Protein AF-A0A9D1XW45-F1 (afdb_monomer_lite)

Sequence (153 aa):
MAIIQYAAQPCGIIQLGERGELVYLVASSLHSLGLLRQIEDIYTPAVNDALNSFRLANKLPTADYCDPVTLRLLCGVDVGGDELMLLARACEVLLPDANELERFDFCREIVESGEDIGDRIRQLTDIGRLLDAPMPSAETVKSALLAYMLRSE

Structure (mmCIF, N/CA/C/O backbone):
data_AF-A0A9D1XW45-F1
#
_entry.id   AF-A0A9D1XW45-F1
#
loop_
_atom_site.group_PDB
_atom_site.id
_atom_site.type_symbol
_atom_site.label_atom_id
_atom_site.label_alt_id
_atom_site.label_comp_id
_atom_site.label_asym_id
_atom_site.label_entity_id
_atom_site.label_seq_id
_atom_site.pdbx_PDB_ins_code
_atom_site.Cartn_x
_atom_site.Cartn_y
_atom_site.Cartn_z
_atom_site.occupancy
_atom_site.B_iso_or_equiv
_atom_site.auth_seq_id
_atom_site.auth_comp_id
_atom_site.auth_asym_id
_atom_site.auth_atom_id
_atom_site.pdbx_PDB_model_num
ATOM 1 N N . MET A 1 1 ? -24.478 -14.876 0.725 1.00 33.53 1 MET A N 1
ATOM 2 C CA . MET A 1 1 ? -23.271 -14.102 0.372 1.00 33.53 1 MET A CA 1
ATOM 3 C C . MET A 1 1 ? -23.735 -12.713 -0.013 1.00 33.53 1 MET A C 1
ATOM 5 O O . MET A 1 1 ? -24.353 -12.575 -1.058 1.00 33.53 1 MET A O 1
ATOM 9 N N . ALA A 1 2 ? -23.576 -11.733 0.876 1.00 30.75 2 ALA A N 1
ATOM 10 C CA . ALA A 1 2 ? -23.930 -10.353 0.569 1.00 30.75 2 ALA A CA 1
ATOM 11 C C . ALA A 1 2 ? -22.788 -9.749 -0.254 1.00 30.75 2 ALA A C 1
ATOM 13 O O . ALA A 1 2 ? -21.670 -9.636 0.239 1.00 30.75 2 ALA A O 1
ATOM 14 N N . ILE A 1 3 ? -23.064 -9.433 -1.516 1.00 34.31 3 ILE A N 1
ATOM 15 C CA . ILE A 1 3 ? -22.182 -8.610 -2.340 1.00 34.31 3 ILE A CA 1
ATOM 16 C C . ILE A 1 3 ? -22.466 -7.178 -1.896 1.00 34.31 3 ILE A C 1
ATOM 18 O O . ILE A 1 3 ? -23.493 -6.609 -2.263 1.00 34.31 3 ILE A O 1
ATOM 22 N N . ILE A 1 4 ? -21.622 -6.643 -1.015 1.00 40.28 4 ILE A N 1
ATOM 23 C CA . ILE A 1 4 ? -21.678 -5.231 -0.640 1.00 40.28 4 ILE A CA 1
ATOM 24 C C . ILE A 1 4 ? -21.119 -4.461 -1.832 1.00 40.28 4 ILE A C 1
ATOM 26 O O . ILE A 1 4 ? -19.960 -4.611 -2.213 1.00 40.28 4 ILE A O 1
ATOM 30 N N . GLN A 1 5 ? -22.000 -3.715 -2.485 1.00 34.12 5 GLN A N 1
ATOM 31 C CA . GLN A 1 5 ? -21.689 -2.908 -3.650 1.00 34.12 5 GLN A CA 1
ATOM 32 C C . GLN A 1 5 ? -20.992 -1.637 -3.146 1.00 34.12 5 GLN A C 1
ATOM 34 O O . GLN A 1 5 ? -21.653 -0.690 -2.728 1.00 34.12 5 GLN A O 1
ATOM 39 N N . TYR A 1 6 ? -19.656 -1.663 -3.111 1.00 44.31 6 TYR A N 1
ATOM 40 C CA . TYR A 1 6 ? -18.817 -0.545 -2.677 1.00 44.31 6 TYR A CA 1
ATOM 41 C C . TYR A 1 6 ? -18.988 0.640 -3.634 1.00 44.31 6 TYR A C 1
ATOM 43 O O . TYR A 1 6 ? -18.376 0.708 -4.699 1.00 44.31 6 TYR A O 1
ATOM 51 N N . ALA A 1 7 ? -19.855 1.577 -3.263 1.00 31.80 7 ALA A N 1
ATOM 52 C CA . ALA A 1 7 ? -19.947 2.867 -3.919 1.00 31.80 7 ALA A CA 1
ATOM 53 C C . ALA A 1 7 ? -18.712 3.706 -3.542 1.00 31.80 7 ALA A C 1
ATOM 55 O O . ALA A 1 7 ? -18.617 4.221 -2.434 1.00 31.80 7 ALA A O 1
ATOM 56 N N . ALA A 1 8 ? -17.778 3.820 -4.488 1.00 35.62 8 ALA A N 1
ATOM 57 C CA . ALA A 1 8 ? -16.825 4.922 -4.633 1.00 35.62 8 ALA A CA 1
ATOM 58 C C . ALA A 1 8 ? -15.977 5.316 -3.399 1.00 35.62 8 ALA A C 1
ATOM 60 O O . ALA A 1 8 ? -15.910 6.495 -3.051 1.00 35.62 8 ALA A O 1
ATOM 61 N N . GLN A 1 9 ? -15.244 4.368 -2.796 1.00 40.53 9 GLN A N 1
ATOM 62 C CA . GLN A 1 9 ? -13.970 4.703 -2.140 1.00 40.53 9 GLN A CA 1
ATOM 63 C C . GLN A 1 9 ? -12.793 3.896 -2.726 1.00 40.53 9 GLN A C 1
ATOM 65 O O . GLN A 1 9 ? -12.971 2.727 -3.067 1.00 40.53 9 GLN A O 1
ATOM 70 N N . PRO A 1 10 ? -11.620 4.538 -2.903 1.00 47.84 10 PRO A N 1
ATOM 71 C CA . PRO A 1 10 ? -10.621 4.236 -3.929 1.00 47.84 10 PRO A CA 1
ATOM 72 C C . PRO A 1 10 ? -9.437 3.431 -3.356 1.00 47.84 10 PRO A C 1
ATOM 74 O O . PRO A 1 10 ? -9.074 3.621 -2.204 1.00 47.84 10 PRO A O 1
ATOM 77 N N . CYS A 1 11 ? -8.859 2.511 -4.136 1.00 50.72 11 CYS A N 1
ATOM 78 C CA . CYS A 1 11 ? -7.646 1.701 -3.870 1.00 50.72 11 CYS A CA 1
ATOM 79 C C . CYS A 1 11 ? -7.488 0.943 -2.527 1.00 50.72 11 CYS A C 1
ATOM 81 O O . CYS A 1 11 ? -6.542 0.166 -2.407 1.00 50.72 11 CYS A O 1
ATOM 83 N N . GLY A 1 12 ? -8.391 1.080 -1.549 1.00 60.66 12 GLY A N 1
ATOM 84 C CA . GLY A 1 12 ? -8.352 0.319 -0.298 1.00 60.66 12 GLY A CA 1
ATOM 85 C C . GLY A 1 12 ? -7.373 0.844 0.750 1.00 60.66 12 GLY A C 1
ATOM 86 O O . GLY A 1 12 ? -6.808 0.053 1.501 1.00 60.66 12 GLY A O 1
ATOM 87 N N . ILE A 1 13 ? -7.123 2.151 0.787 1.00 72.44 13 ILE A N 1
ATOM 88 C CA . ILE A 1 13 ? -6.191 2.750 1.750 1.00 72.44 13 ILE A CA 1
ATOM 89 C C . ILE A 1 13 ? -6.953 3.588 2.752 1.00 72.44 13 ILE A C 1
ATOM 91 O O . ILE A 1 13 ? -7.844 4.337 2.369 1.00 72.44 13 ILE A O 1
ATOM 95 N N . ILE A 1 14 ? -6.593 3.436 4.026 1.00 79.31 14 ILE A N 1
ATOM 96 C CA . ILE A 1 14 ? -7.228 4.141 5.138 1.00 79.31 14 ILE A CA 1
ATOM 97 C C . ILE A 1 14 ? -6.180 4.958 5.889 1.00 79.31 14 ILE A C 1
ATOM 99 O O . ILE A 1 14 ? -5.193 4.402 6.372 1.00 79.31 14 ILE A O 1
ATOM 103 N N . GLN A 1 15 ? -6.398 6.258 6.032 1.00 81.12 15 GLN A N 1
ATOM 104 C CA . GLN A 1 15 ? -5.505 7.178 6.739 1.00 81.12 15 GLN A CA 1
ATOM 105 C C . GLN A 1 15 ? -6.053 7.603 8.107 1.00 81.12 15 GLN A C 1
ATOM 107 O O . GLN A 1 15 ? -7.236 7.454 8.414 1.00 81.12 15 GLN A O 1
ATOM 112 N N . LEU A 1 16 ? -5.178 8.156 8.954 1.00 82.25 16 LEU A N 1
ATOM 113 C CA . LEU A 1 16 ? -5.561 8.692 10.264 1.00 82.25 16 LEU A CA 1
ATOM 114 C C . LEU A 1 16 ? -6.660 9.753 10.147 1.00 82.25 16 LEU A C 1
ATOM 116 O O . LEU A 1 16 ? -6.535 10.727 9.411 1.00 82.25 16 LEU A O 1
ATOM 120 N N . GLY A 1 17 ? -7.722 9.572 10.932 1.00 81.44 17 GLY A N 1
ATOM 121 C CA . GLY A 1 17 ? -8.887 10.456 10.956 1.00 81.44 17 GLY A CA 1
ATOM 122 C C . GLY A 1 17 ? -9.973 10.116 9.934 1.00 81.44 17 GLY A C 1
ATOM 123 O O . GLY A 1 17 ? -11.065 10.684 10.024 1.00 81.44 17 GLY A O 1
ATOM 124 N N . GLU A 1 18 ? -9.729 9.182 9.010 1.00 77.12 18 GLU A N 1
ATOM 125 C CA . GLU A 1 18 ? -10.759 8.729 8.077 1.00 77.12 18 GLU A CA 1
ATOM 126 C C . GLU A 1 18 ? -11.847 7.915 8.778 1.00 77.12 18 GLU A C 1
ATOM 128 O O . GLU A 1 18 ? -11.631 7.280 9.815 1.00 77.12 18 GLU A O 1
ATOM 133 N N . ARG A 1 19 ? -13.046 7.954 8.194 1.00 85.44 19 ARG A N 1
ATOM 134 C CA . ARG A 1 19 ? -14.233 7.231 8.651 1.00 85.44 19 ARG A CA 1
ATOM 135 C C . ARG A 1 19 ? -14.843 6.476 7.488 1.00 85.44 19 ARG A C 1
ATOM 137 O O . ARG A 1 19 ? -14.791 6.949 6.356 1.00 85.44 19 ARG A O 1
ATOM 144 N N . GLY A 1 20 ? -15.488 5.354 7.776 1.00 81.44 20 GLY A N 1
ATOM 145 C CA . GLY A 1 20 ? -16.223 4.603 6.766 1.00 81.44 20 GLY A CA 1
ATOM 146 C C . GLY A 1 20 ? -16.414 3.141 7.131 1.00 81.44 20 GLY A C 1
ATOM 147 O O . GLY A 1 20 ? -15.965 2.670 8.177 1.00 81.44 20 GLY A O 1
ATOM 148 N N . GLU A 1 21 ? -17.068 2.406 6.236 1.00 80.75 21 GLU A N 1
ATOM 149 C CA . GLU A 1 21 ? -17.339 0.980 6.434 1.00 80.75 21 GLU A CA 1
ATOM 150 C C . GLU A 1 21 ? -16.047 0.159 6.533 1.00 80.75 21 GLU A C 1
ATOM 152 O O . GLU A 1 21 ? -15.961 -0.740 7.365 1.00 80.75 21 GLU A O 1
ATOM 157 N N . LEU A 1 22 ? -15.014 0.505 5.755 1.00 78.75 22 LEU A N 1
ATOM 158 C CA . LEU A 1 22 ? -13.711 -0.164 5.825 1.00 78.75 22 LEU A CA 1
ATOM 159 C C . LEU A 1 22 ? -13.020 0.058 7.178 1.00 78.75 22 LEU A C 1
ATOM 161 O O . LEU A 1 22 ? -12.468 -0.884 7.741 1.00 78.75 22 LEU A O 1
ATOM 165 N N . VAL A 1 23 ? -13.106 1.270 7.736 1.00 87.88 23 VAL A N 1
ATOM 166 C CA . VAL A 1 23 ? -12.568 1.594 9.070 1.00 87.88 23 VAL A CA 1
ATOM 167 C C . VAL A 1 23 ? -13.257 0.753 10.136 1.00 87.88 23 VAL A C 1
ATOM 169 O O . VAL A 1 23 ? -12.590 0.115 10.950 1.00 87.88 23 VAL A O 1
ATOM 172 N N . TYR A 1 24 ? -14.591 0.708 10.095 1.00 88.19 24 TYR A N 1
ATOM 17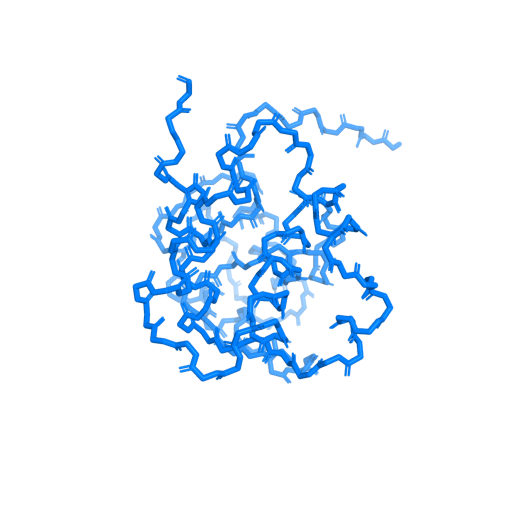3 C CA . TYR A 1 24 ? -15.382 -0.107 11.012 1.00 88.19 24 TYR A CA 1
ATOM 174 C C . TYR A 1 24 ? -15.002 -1.586 10.913 1.00 88.19 24 TYR A C 1
ATOM 176 O O . TYR A 1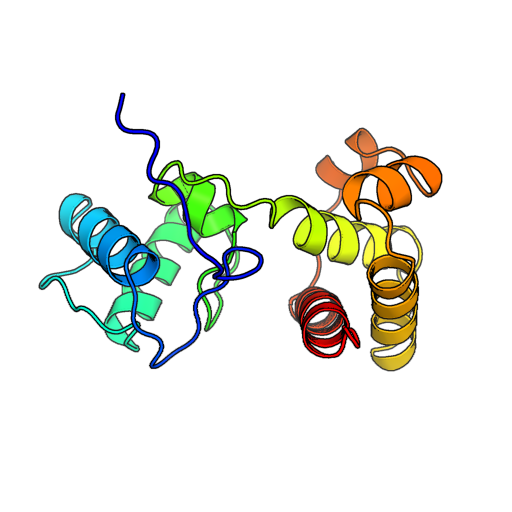 24 ? -14.854 -2.270 11.925 1.00 88.19 24 TYR A O 1
ATOM 184 N N . LEU A 1 25 ? -14.801 -2.080 9.694 1.00 88.12 25 LEU A N 1
ATOM 185 C CA . LEU A 1 25 ? -14.477 -3.474 9.440 1.00 88.12 25 LEU A CA 1
ATOM 186 C C . LEU A 1 25 ? -13.062 -3.835 9.928 1.00 88.12 25 LEU A C 1
ATOM 188 O O . LEU A 1 25 ? -12.885 -4.888 10.548 1.00 88.12 25 LEU A O 1
ATOM 192 N N . VAL A 1 26 ? -12.086 -2.933 9.769 1.00 89.88 26 VAL A N 1
ATOM 193 C CA . VAL A 1 26 ? -10.748 -3.050 10.378 1.00 89.88 26 VAL A CA 1
ATOM 194 C C . VAL A 1 26 ? -10.838 -3.050 11.899 1.00 89.88 26 VAL A C 1
ATOM 196 O O . VAL A 1 26 ? -10.337 -3.976 12.539 1.00 89.88 26 VAL A O 1
ATOM 199 N N . ALA A 1 27 ? -11.502 -2.056 12.492 1.00 92.19 27 ALA A N 1
ATOM 200 C CA . ALA A 1 27 ? -11.636 -1.937 13.942 1.00 92.19 27 ALA A CA 1
ATOM 201 C C . ALA A 1 27 ? -12.351 -3.158 14.547 1.00 92.19 27 ALA A C 1
ATOM 203 O O . ALA A 1 27 ? -11.905 -3.704 15.556 1.00 92.19 27 ALA A O 1
ATOM 204 N N . SER A 1 28 ? -13.410 -3.643 13.894 1.00 91.44 28 SER A N 1
ATOM 205 C CA . SER A 1 28 ? -14.130 -4.857 14.285 1.00 91.44 28 SER A CA 1
ATOM 206 C C . SER A 1 28 ? -13.250 -6.106 14.182 1.00 91.44 28 SER A C 1
ATOM 208 O O . SER A 1 28 ? -13.251 -6.935 15.094 1.00 91.44 28 SER A O 1
ATOM 210 N N . SER A 1 29 ? -12.464 -6.243 13.111 1.00 92.50 29 SER A N 1
ATOM 211 C CA . SER A 1 29 ? -11.554 -7.382 12.936 1.00 92.50 29 SER A CA 1
ATOM 212 C C . SER A 1 29 ? -10.451 -7.373 13.998 1.00 92.50 29 SER A C 1
ATOM 214 O O . SER A 1 29 ? -10.241 -8.379 14.675 1.00 92.50 29 SER A O 1
ATOM 216 N N . LEU A 1 30 ? -9.824 -6.221 14.254 1.00 92.88 30 LEU A N 1
ATOM 217 C CA . LEU A 1 30 ? -8.831 -6.062 15.324 1.00 92.88 30 LEU A CA 1
ATOM 218 C C . LEU A 1 30 ? -9.423 -6.317 16.715 1.00 92.88 30 LEU A C 1
ATOM 220 O O . LEU A 1 30 ? -8.761 -6.913 17.567 1.00 92.88 30 LEU A O 1
ATOM 224 N N . HIS A 1 31 ? -10.671 -5.907 16.945 1.00 92.94 31 HIS A N 1
ATOM 225 C CA . HIS A 1 31 ? -11.380 -6.194 18.187 1.00 92.94 31 HIS A CA 1
ATOM 226 C C . HIS A 1 31 ? -11.622 -7.696 18.366 1.00 92.94 31 HIS A C 1
ATOM 228 O O . HIS A 1 31 ? -11.353 -8.237 19.437 1.00 92.94 31 HIS A O 1
ATOM 234 N N . SER A 1 32 ? -12.043 -8.391 17.304 1.00 91.12 32 SER A N 1
ATOM 235 C CA . SER A 1 32 ? -12.256 -9.844 17.329 1.00 91.12 32 SER A CA 1
ATOM 236 C C . SER A 1 32 ? -10.972 -10.636 17.609 1.00 91.12 32 SER A C 1
ATOM 238 O O . SER A 1 32 ? -11.017 -11.680 18.257 1.00 91.12 32 SER A O 1
ATOM 240 N N . LEU A 1 33 ? -9.819 -10.102 17.191 1.00 90.75 33 LEU A N 1
ATOM 241 C CA . LEU A 1 33 ? -8.493 -10.653 17.478 1.00 90.75 33 LEU A CA 1
ATOM 242 C C . LEU A 1 33 ? -7.970 -10.286 18.879 1.00 90.75 33 LEU A C 1
ATOM 244 O O . LEU A 1 33 ? -6.894 -10.735 19.268 1.00 90.75 33 LEU A O 1
ATOM 248 N N . GLY A 1 34 ? -8.696 -9.461 19.641 1.00 92.44 34 GLY A N 1
ATOM 249 C CA . GLY A 1 34 ? -8.284 -8.985 20.964 1.00 92.44 34 GLY A CA 1
ATOM 250 C C . GLY A 1 34 ? -7.188 -7.913 20.941 1.00 92.44 34 GLY A C 1
ATOM 251 O O . GLY A 1 34 ? -6.636 -7.588 21.992 1.00 92.44 34 GLY A O 1
ATOM 252 N N . LEU A 1 35 ? -6.873 -7.355 19.767 1.00 90.44 35 LEU A N 1
ATOM 253 C CA . LEU A 1 35 ? -5.859 -6.308 19.589 1.00 90.44 35 LEU A CA 1
ATOM 254 C C . LEU A 1 35 ? -6.415 -4.906 19.860 1.00 90.44 35 LEU A C 1
ATOM 256 O O . LEU A 1 35 ? -5.660 -4.001 20.204 1.00 90.44 35 LEU A O 1
ATOM 260 N N . LEU A 1 36 ? -7.734 -4.731 19.743 1.00 91.44 36 LEU A N 1
ATOM 261 C CA . LEU A 1 36 ? -8.424 -3.471 20.005 1.00 91.44 36 LEU A CA 1
ATOM 262 C C . LEU A 1 36 ? -9.489 -3.657 21.093 1.00 91.44 36 LEU A C 1
ATOM 264 O O . LEU A 1 36 ? -10.230 -4.637 21.081 1.00 91.44 36 LEU A O 1
ATOM 268 N N . ARG A 1 37 ? -9.595 -2.724 22.048 1.00 86.38 37 ARG A N 1
ATOM 269 C CA . ARG A 1 37 ? -10.551 -2.841 23.171 1.00 86.38 37 ARG A CA 1
ATOM 270 C C . ARG A 1 37 ? -11.962 -2.364 22.840 1.00 86.38 37 ARG A C 1
ATOM 272 O O . ARG A 1 37 ? -12.915 -2.914 23.381 1.00 86.38 37 ARG A O 1
ATOM 279 N N . GLN A 1 38 ? -12.090 -1.337 22.010 1.00 86.25 38 GLN A N 1
ATOM 280 C CA . GLN A 1 38 ? -13.367 -0.737 21.633 1.00 86.25 38 GLN A CA 1
ATOM 281 C C . GLN A 1 38 ? -13.385 -0.526 20.124 1.00 86.25 38 GLN A C 1
ATOM 283 O O . GLN A 1 38 ? -12.369 -0.154 19.546 1.00 86.25 38 GLN A O 1
ATOM 288 N N . ILE A 1 39 ? -14.528 -0.798 19.498 1.00 87.31 39 ILE A N 1
ATOM 289 C CA . ILE A 1 39 ? -14.719 -0.551 18.069 1.00 87.31 39 ILE A CA 1
ATOM 290 C C . ILE A 1 39 ? -15.027 0.935 17.895 1.00 87.31 39 ILE A C 1
ATOM 292 O O . ILE A 1 39 ? -15.959 1.450 18.512 1.00 87.31 39 ILE A O 1
ATOM 296 N N . GLU A 1 40 ? -14.248 1.599 17.050 1.00 81.38 40 GLU A N 1
ATOM 297 C CA . GLU A 1 40 ? -14.391 3.015 16.713 1.00 81.38 40 GLU A CA 1
ATOM 298 C C . GLU A 1 40 ? -14.765 3.151 15.227 1.00 81.38 40 GLU A C 1
ATOM 300 O O . GLU A 1 40 ? -14.375 2.319 14.406 1.00 81.38 40 GLU A O 1
ATOM 305 N N . ASP A 1 41 ? -15.532 4.187 14.868 1.00 82.50 41 ASP A N 1
ATOM 306 C CA . ASP A 1 41 ? -15.903 4.504 13.476 1.00 82.50 41 ASP A CA 1
ATOM 307 C C . ASP A 1 41 ? -14.853 5.375 12.760 1.00 82.50 41 ASP A C 1
ATOM 309 O O . ASP A 1 41 ? -15.047 5.769 11.608 1.00 82.50 41 ASP A O 1
ATOM 313 N N . ILE A 1 42 ? -13.747 5.681 13.446 1.00 88.62 42 ILE A N 1
ATOM 314 C CA . ILE A 1 42 ? -12.652 6.539 12.990 1.00 88.62 42 ILE A CA 1
ATOM 315 C C . ILE A 1 42 ? -11.344 5.754 13.051 1.00 88.62 42 ILE A C 1
ATOM 317 O O . ILE A 1 42 ? -11.084 5.045 14.023 1.00 88.62 42 ILE A O 1
ATOM 321 N N . TYR A 1 43 ? -10.489 5.916 12.044 1.00 87.06 43 TYR A N 1
ATOM 322 C CA . TYR A 1 43 ? -9.145 5.356 12.053 1.00 87.06 43 TYR A CA 1
ATOM 323 C C . TYR A 1 43 ? -8.247 6.203 12.965 1.00 87.06 43 TYR A C 1
ATOM 325 O O . TYR A 1 43 ? -7.623 7.181 12.547 1.00 87.06 43 TYR A O 1
ATOM 333 N N . THR A 1 44 ? -8.256 5.886 14.259 1.00 91.75 44 THR A N 1
ATOM 334 C CA . THR A 1 44 ? -7.491 6.599 15.291 1.00 91.75 44 THR A CA 1
ATOM 335 C C . THR A 1 44 ? -6.071 6.036 15.439 1.00 91.75 44 THR A C 1
ATOM 337 O O . THR A 1 44 ? -5.783 4.933 14.964 1.00 91.75 44 THR A O 1
ATOM 340 N N . PRO A 1 45 ? -5.165 6.736 16.151 1.00 91.88 45 PRO A N 1
ATOM 341 C CA . PRO A 1 45 ? -3.852 6.185 16.485 1.00 91.88 45 PRO A CA 1
ATOM 342 C C . PRO A 1 45 ? -3.930 4.834 17.208 1.00 91.88 45 PRO A C 1
ATOM 344 O O . PRO A 1 45 ? -3.114 3.960 16.946 1.00 91.88 45 PRO A O 1
ATOM 347 N N . ALA A 1 46 ? -4.953 4.617 18.044 1.00 92.25 46 ALA A N 1
ATOM 348 C CA . ALA A 1 46 ? -5.161 3.341 18.726 1.00 92.25 46 ALA A CA 1
ATOM 349 C C . ALA A 1 46 ? -5.491 2.201 17.746 1.00 92.25 46 ALA A C 1
ATOM 351 O O . ALA A 1 46 ? -4.976 1.090 17.893 1.00 92.25 46 ALA A O 1
ATOM 352 N N . VAL A 1 47 ? -6.309 2.478 16.722 1.00 91.44 47 VAL A N 1
ATOM 353 C CA . VAL A 1 47 ? -6.578 1.525 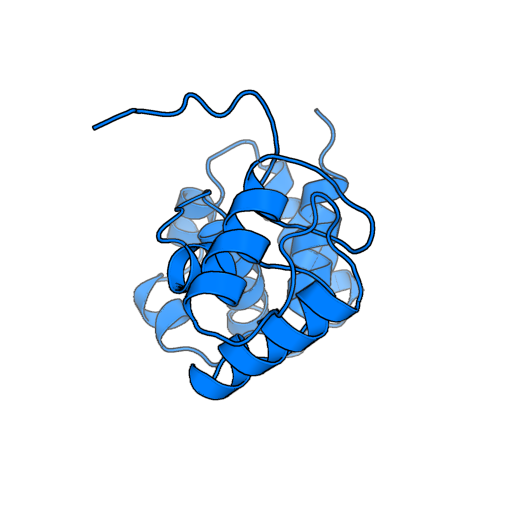15.634 1.00 91.44 47 VAL A CA 1
ATOM 354 C C . VAL A 1 47 ? -5.293 1.238 14.853 1.00 91.44 47 VAL A C 1
ATOM 356 O O . VAL A 1 47 ? -4.996 0.075 14.584 1.00 91.44 47 VAL A O 1
ATOM 359 N N . ASN A 1 48 ? -4.492 2.264 14.553 1.00 91.38 48 ASN A N 1
ATOM 360 C CA . ASN A 1 48 ? -3.225 2.101 13.839 1.00 91.38 48 ASN A CA 1
ATOM 361 C C . ASN A 1 48 ? -2.182 1.290 14.634 1.00 91.38 48 ASN A C 1
ATOM 363 O O . ASN A 1 48 ? -1.504 0.437 14.066 1.00 91.38 48 ASN A O 1
ATOM 367 N N . ASP A 1 49 ? -2.075 1.493 15.948 1.00 93.69 49 ASP A N 1
ATOM 368 C CA . ASP A 1 49 ? -1.167 0.729 16.818 1.00 93.69 49 ASP A CA 1
ATOM 369 C C . ASP A 1 49 ? -1.567 -0.753 16.898 1.00 93.69 49 ASP A C 1
ATOM 371 O O . ASP A 1 49 ? -0.723 -1.656 16.810 1.00 93.69 49 ASP A O 1
ATOM 375 N N . ALA A 1 50 ? -2.871 -1.023 17.003 1.00 94.00 50 ALA A N 1
ATOM 376 C CA . ALA A 1 50 ? -3.409 -2.378 16.944 1.00 94.00 50 ALA A CA 1
ATOM 377 C C . ALA A 1 50 ? -3.159 -3.022 15.568 1.00 94.00 50 ALA A C 1
ATOM 379 O O . ALA A 1 50 ? -2.750 -4.185 15.491 1.00 94.00 50 ALA A O 1
ATOM 380 N N . LEU A 1 51 ? -3.322 -2.259 14.484 1.00 92.25 51 LEU A N 1
ATOM 381 C CA . LEU A 1 51 ? -3.028 -2.716 13.129 1.00 92.25 51 LEU A CA 1
ATOM 382 C C . LEU A 1 51 ? -1.537 -3.020 12.937 1.00 92.25 51 LEU A C 1
ATOM 384 O O . LEU A 1 51 ? -1.181 -4.034 12.342 1.00 92.25 51 LEU A O 1
ATOM 388 N N . ASN A 1 52 ? -0.651 -2.189 13.480 1.00 90.44 52 ASN A N 1
ATOM 389 C CA . ASN A 1 52 ? 0.787 -2.431 13.438 1.00 90.44 52 ASN A CA 1
ATOM 390 C C . ASN A 1 52 ? 1.186 -3.658 14.263 1.00 90.44 52 ASN A C 1
ATOM 392 O O . ASN A 1 52 ? 2.051 -4.420 13.839 1.00 90.44 52 ASN A O 1
ATOM 396 N N . SER A 1 53 ? 0.498 -3.926 15.373 1.00 92.62 53 SER A N 1
ATOM 397 C CA . SER A 1 53 ? 0.668 -5.180 16.119 1.00 92.62 53 SER A CA 1
ATOM 398 C C . SER A 1 53 ? 0.266 -6.398 15.276 1.00 92.62 53 SER A C 1
ATOM 400 O O . SER A 1 53 ? 1.000 -7.387 15.224 1.00 92.62 53 SER A O 1
ATOM 402 N N . PHE A 1 54 ? -0.857 -6.310 14.553 1.00 92.31 54 PHE A N 1
ATOM 403 C CA . PHE A 1 54 ? -1.282 -7.341 13.602 1.00 92.31 54 PHE A CA 1
ATOM 404 C C . PHE A 1 54 ? -0.263 -7.540 12.470 1.00 92.31 54 PHE A C 1
ATOM 406 O O . PHE A 1 54 ? 0.101 -8.675 12.155 1.00 92.31 54 PHE A O 1
ATOM 413 N N . ARG A 1 55 ? 0.235 -6.451 11.878 1.00 86.56 55 ARG A N 1
ATOM 414 C CA . ARG A 1 55 ? 1.249 -6.484 10.815 1.00 86.56 55 ARG A CA 1
ATOM 415 C C . ARG A 1 55 ? 2.525 -7.162 11.274 1.00 86.56 55 ARG A C 1
ATOM 417 O O . ARG A 1 55 ? 2.984 -8.086 10.610 1.00 86.56 55 ARG A O 1
ATOM 424 N N . LEU A 1 56 ? 3.044 -6.781 12.439 1.00 87.31 56 LEU A N 1
ATOM 425 C CA . LEU A 1 56 ? 4.239 -7.394 13.015 1.00 87.31 56 LEU A CA 1
ATOM 426 C C . LEU A 1 56 ? 4.051 -8.899 13.242 1.00 87.31 56 LEU A C 1
ATOM 428 O O . LEU A 1 56 ? 4.929 -9.683 12.880 1.00 87.31 56 LEU A O 1
ATOM 432 N N . ALA A 1 57 ? 2.890 -9.320 13.759 1.00 89.19 57 ALA A N 1
ATOM 433 C CA . ALA A 1 57 ? 2.565 -10.738 13.931 1.00 89.19 57 ALA A CA 1
ATOM 434 C C . ALA A 1 57 ? 2.537 -11.512 12.597 1.00 89.19 57 ALA A C 1
ATOM 436 O O . ALA A 1 57 ? 2.865 -12.698 12.561 1.00 89.19 57 ALA A O 1
ATOM 437 N N . ASN A 1 58 ? 2.207 -10.829 11.498 1.00 78.81 58 ASN A N 1
ATOM 438 C CA . ASN A 1 58 ? 2.162 -11.378 10.143 1.00 78.81 58 ASN A CA 1
ATOM 439 C C . ASN A 1 58 ? 3.398 -11.040 9.289 1.00 78.81 58 ASN A C 1
ATOM 441 O O . ASN A 1 58 ? 3.392 -11.284 8.085 1.00 78.81 58 ASN A O 1
ATOM 445 N N . LYS A 1 59 ? 4.477 -10.522 9.897 1.00 82.31 59 LYS A N 1
ATOM 446 C CA . LYS A 1 59 ? 5.732 -10.144 9.216 1.00 82.31 59 LYS A CA 1
ATOM 447 C C . LYS A 1 59 ? 5.567 -9.068 8.130 1.00 82.31 59 LYS A C 1
ATOM 449 O O . LYS A 1 59 ? 6.350 -9.021 7.184 1.00 82.31 59 LYS A O 1
ATOM 454 N N . LEU A 1 60 ? 4.570 -8.202 8.275 1.00 74.69 60 LEU A N 1
ATOM 455 C CA . LEU A 1 60 ? 4.367 -7.024 7.438 1.00 74.69 60 LEU A CA 1
ATOM 456 C C . LEU A 1 60 ? 5.057 -5.792 8.056 1.00 74.69 60 LEU A C 1
ATOM 458 O O . LEU A 1 60 ? 5.141 -5.693 9.286 1.00 74.69 60 LEU A O 1
ATOM 462 N N . PRO A 1 61 ? 5.538 -4.842 7.233 1.00 75.44 61 PRO A N 1
ATOM 463 C CA . PRO A 1 61 ? 6.089 -3.584 7.726 1.00 75.44 61 PRO A CA 1
ATOM 464 C C . PRO A 1 61 ? 5.009 -2.741 8.413 1.00 75.44 61 PRO A C 1
ATOM 466 O O . PRO A 1 61 ? 3.852 -2.724 7.998 1.00 75.44 61 PRO A O 1
ATOM 469 N N . THR A 1 62 ? 5.391 -2.021 9.466 1.00 82.00 62 THR A N 1
ATOM 470 C CA . THR A 1 62 ? 4.513 -1.046 10.123 1.00 82.00 62 THR A CA 1
ATOM 471 C C . THR A 1 62 ? 4.318 0.190 9.251 1.00 82.00 62 THR A C 1
ATOM 473 O O . THR A 1 62 ? 5.269 0.647 8.617 1.00 82.00 62 THR A O 1
ATOM 476 N N . ALA A 1 63 ? 3.125 0.775 9.295 1.00 78.56 63 ALA A N 1
ATOM 477 C C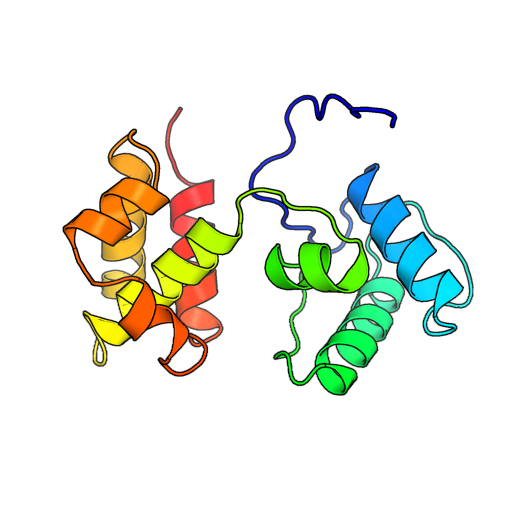A . ALA A 1 63 ? 2.802 2.022 8.610 1.00 78.56 63 ALA A CA 1
ATOM 478 C C . ALA A 1 63 ? 1.845 2.882 9.451 1.00 78.56 63 ALA A C 1
ATOM 480 O O . ALA A 1 63 ? 1.295 2.433 10.459 1.00 78.56 63 ALA A O 1
ATOM 481 N N . ASP A 1 64 ? 1.665 4.131 9.042 1.00 81.88 64 ASP A N 1
ATOM 482 C CA . ASP A 1 64 ? 0.717 5.102 9.601 1.00 81.88 64 ASP A CA 1
ATOM 483 C C . ASP A 1 64 ? -0.647 5.114 8.883 1.00 81.88 64 ASP A C 1
ATOM 485 O O . ASP A 1 64 ? -1.556 5.838 9.282 1.00 81.88 64 ASP A O 1
ATOM 489 N N . TYR A 1 65 ? -0.811 4.273 7.862 1.00 80.25 65 TYR A N 1
ATOM 490 C CA . TYR A 1 65 ? -2.055 4.028 7.130 1.00 80.25 65 TYR A CA 1
ATOM 491 C C . TYR A 1 65 ? -2.388 2.534 7.126 1.00 80.25 65 TYR A C 1
ATOM 493 O O . TYR A 1 65 ? -1.499 1.706 7.335 1.00 80.25 65 TYR A O 1
ATOM 501 N N . CYS A 1 66 ? -3.645 2.169 6.872 1.00 80.75 66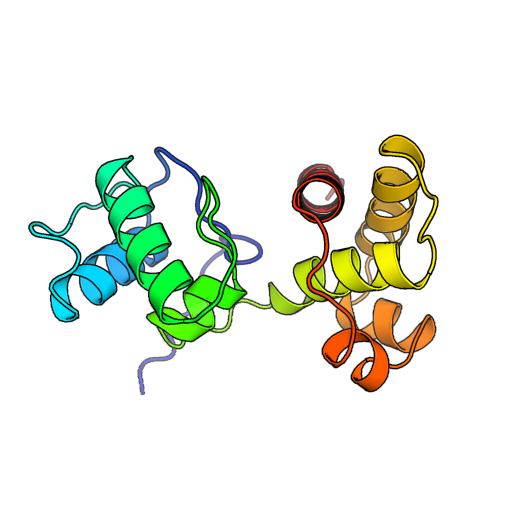 CYS A N 1
ATOM 502 C CA . CYS A 1 66 ? -4.044 0.818 6.484 1.00 80.75 66 CYS A CA 1
ATOM 503 C C . CYS A 1 66 ? -3.864 0.674 4.976 1.00 80.75 66 CYS A C 1
ATOM 505 O O . CYS A 1 66 ? -4.381 1.488 4.217 1.00 80.75 66 CYS A O 1
ATOM 507 N N . ASP A 1 67 ? -3.117 -0.338 4.556 1.00 77.88 67 ASP A N 1
ATOM 508 C CA . ASP A 1 67 ? -2.884 -0.628 3.149 1.00 77.88 67 ASP A CA 1
ATOM 509 C C . ASP A 1 67 ? -3.742 -1.820 2.684 1.00 77.88 67 ASP A C 1
ATOM 511 O O . ASP A 1 67 ? -4.227 -2.602 3.511 1.00 77.88 67 ASP A O 1
ATOM 515 N N . PRO A 1 68 ? -3.894 -2.003 1.369 1.00 75.62 68 PRO A N 1
ATOM 516 C CA . PRO A 1 68 ? -4.783 -3.002 0.786 1.00 75.62 68 PRO A CA 1
ATOM 517 C C . PRO A 1 68 ? -4.352 -4.440 1.089 1.00 75.62 68 PRO A C 1
ATOM 519 O O . PRO A 1 68 ? -5.203 -5.305 1.296 1.00 75.62 68 PRO A O 1
ATOM 522 N N . VAL A 1 69 ? -3.042 -4.696 1.200 1.00 74.56 69 VAL A N 1
ATOM 523 C CA . VAL A 1 69 ? -2.506 -6.009 1.592 1.00 74.56 69 VAL A CA 1
ATOM 524 C C . VAL A 1 69 ? -2.904 -6.308 3.033 1.00 74.56 69 VAL A C 1
ATOM 526 O O . VAL A 1 69 ? -3.357 -7.412 3.349 1.00 74.56 69 VAL A O 1
ATOM 529 N N . THR A 1 70 ? -2.797 -5.309 3.911 1.00 83.00 70 THR A N 1
ATOM 530 C CA . THR A 1 70 ? -3.244 -5.437 5.300 1.00 83.00 70 THR A CA 1
ATOM 531 C C . THR A 1 70 ? -4.759 -5.633 5.391 1.00 83.00 70 THR A C 1
ATOM 533 O O . THR A 1 70 ? -5.198 -6.491 6.157 1.00 83.00 70 THR A O 1
ATOM 536 N N . LEU A 1 71 ? -5.565 -4.915 4.599 1.00 79.50 71 LEU A N 1
ATOM 537 C CA . LEU A 1 71 ? -7.016 -5.134 4.530 1.00 79.50 71 LEU A CA 1
ATOM 538 C C . LEU A 1 71 ? -7.356 -6.548 4.071 1.00 79.50 71 LEU A C 1
ATOM 540 O O . LEU A 1 71 ? -8.172 -7.221 4.700 1.00 79.50 71 LEU A O 1
ATOM 544 N N . ARG A 1 72 ? -6.698 -7.040 3.026 1.00 81.44 72 ARG A N 1
ATOM 545 C CA . ARG A 1 72 ? -6.914 -8.396 2.531 1.00 81.44 72 ARG A CA 1
ATOM 546 C C . ARG A 1 72 ? -6.580 -9.437 3.589 1.00 81.44 72 ARG A C 1
ATOM 548 O O . ARG A 1 72 ? -7.352 -10.370 3.796 1.00 81.44 72 ARG A O 1
ATOM 555 N N . LEU A 1 73 ? -5.460 -9.268 4.284 1.00 81.31 73 LEU A N 1
ATOM 556 C CA . LEU A 1 73 ? -5.005 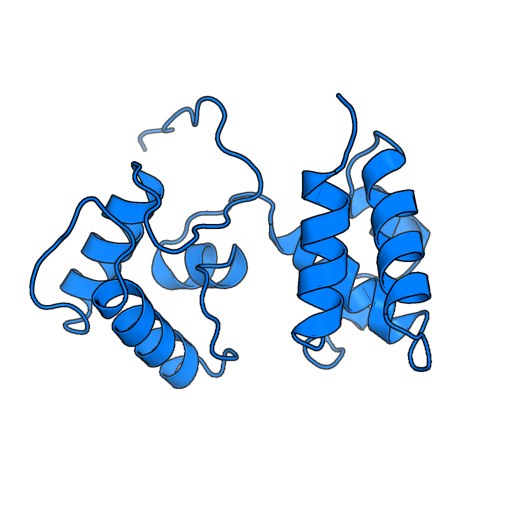-10.235 5.274 1.00 81.31 73 LEU A CA 1
ATOM 557 C C . LEU A 1 73 ? -5.841 -10.209 6.561 1.00 81.31 73 LEU A C 1
ATOM 559 O O . LEU A 1 73 ? -6.156 -11.263 7.107 1.00 81.31 73 LEU A O 1
ATOM 563 N N . LEU A 1 74 ? -6.193 -9.019 7.050 1.00 87.38 74 LEU A N 1
ATOM 564 C CA . LEU A 1 74 ? -6.961 -8.850 8.285 1.00 87.38 74 LEU A CA 1
ATOM 565 C C . LEU A 1 74 ? -8.447 -9.149 8.081 1.00 87.38 74 LEU A C 1
ATOM 567 O O . LEU A 1 74 ? -9.084 -9.755 8.939 1.00 87.38 74 LEU A O 1
ATOM 571 N N . CYS A 1 75 ? -8.995 -8.679 6.964 1.00 83.69 75 CYS A N 1
ATOM 572 C CA . CYS A 1 75 ? -10.431 -8.567 6.750 1.00 83.69 75 CYS A CA 1
ATOM 573 C C . CYS A 1 75 ? -10.956 -9.464 5.622 1.00 83.69 75 CYS A C 1
ATOM 575 O O . CYS A 1 75 ? -12.168 -9.563 5.439 1.00 83.69 75 CYS A O 1
ATOM 577 N N . GLY A 1 76 ? -10.075 -10.082 4.827 1.00 73.31 76 GLY A N 1
ATOM 578 C CA . GLY A 1 76 ? -10.466 -10.808 3.614 1.00 73.31 76 GLY A CA 1
ATOM 579 C C . GLY A 1 76 ? -11.014 -9.903 2.506 1.00 73.31 76 GLY A C 1
ATOM 580 O O . GLY A 1 76 ? -11.642 -10.400 1.574 1.00 73.31 76 GLY A O 1
ATOM 581 N N . VAL A 1 77 ? -10.816 -8.586 2.619 1.00 69.56 77 VAL A N 1
ATOM 582 C CA . VAL A 1 77 ? -11.324 -7.588 1.675 1.00 69.56 77 VAL A CA 1
ATOM 583 C C . VAL A 1 77 ? -10.300 -7.382 0.566 1.00 69.56 77 VAL A C 1
ATOM 585 O O . VAL A 1 77 ? -9.192 -6.921 0.822 1.00 69.56 77 VAL A O 1
ATOM 588 N N . ASP A 1 78 ? -10.681 -7.728 -0.660 1.00 64.69 78 ASP A N 1
ATOM 589 C CA . ASP A 1 78 ? -9.887 -7.472 -1.859 1.00 64.69 78 ASP A CA 1
ATOM 590 C C . ASP A 1 78 ? -10.394 -6.189 -2.531 1.00 64.69 78 ASP A C 1
ATOM 592 O O . ASP A 1 78 ? -11.541 -6.110 -2.969 1.00 64.69 78 ASP A O 1
ATOM 596 N N . VAL A 1 79 ? -9.554 -5.159 -2.524 1.00 56.47 79 VAL A N 1
ATOM 597 C CA . VAL A 1 79 ? -9.876 -3.784 -2.950 1.00 56.47 79 VAL A CA 1
ATOM 598 C C . VAL A 1 79 ? -8.971 -3.322 -4.098 1.00 56.47 79 VAL A C 1
ATOM 600 O O . VAL A 1 79 ? -8.834 -2.126 -4.339 1.00 56.47 79 VAL A O 1
ATOM 603 N N . GLY A 1 80 ? -8.331 -4.263 -4.806 1.00 53.75 80 GLY A N 1
ATOM 604 C CA . GLY A 1 80 ? -7.488 -3.986 -5.980 1.00 53.75 80 GLY A CA 1
ATOM 605 C C . GLY A 1 80 ? -6.138 -3.329 -5.667 1.00 53.75 80 GLY A C 1
ATOM 606 O O . GLY A 1 80 ? -5.301 -3.159 -6.544 1.00 53.75 80 GLY A O 1
ATOM 607 N N . GLY A 1 81 ? -5.868 -2.986 -4.409 1.00 52.34 81 GLY A N 1
ATOM 608 C CA . GLY A 1 81 ? -4.653 -2.272 -4.034 1.00 52.34 81 GLY A CA 1
ATOM 609 C C . GLY A 1 81 ? -3.369 -3.113 -3.969 1.00 52.34 81 GLY A C 1
ATOM 610 O O . GLY A 1 81 ? -2.292 -2.573 -3.702 1.00 52.34 81 GLY A O 1
ATOM 611 N N . ASP A 1 82 ? -3.459 -4.399 -4.316 1.00 63.00 82 ASP A N 1
ATOM 612 C CA . ASP A 1 82 ? -2.302 -5.187 -4.747 1.00 63.00 82 ASP A CA 1
ATOM 613 C C . ASP A 1 82 ? -1.607 -4.516 -5.942 1.00 63.00 82 ASP A C 1
ATOM 615 O O . ASP A 1 82 ? -0.393 -4.611 -6.059 1.00 63.00 82 ASP A O 1
ATOM 619 N N . GLU A 1 83 ? -2.329 -3.776 -6.788 1.00 74.88 83 GLU A N 1
ATOM 620 C CA . GLU A 1 83 ? -1.774 -3.123 -7.977 1.00 74.88 83 GLU A CA 1
ATOM 621 C C . GLU A 1 83 ? -0.838 -1.958 -7.650 1.00 74.88 83 GLU A C 1
ATOM 623 O O . GLU A 1 83 ? 0.208 -1.839 -8.278 1.00 74.88 83 GLU A O 1
ATOM 628 N N . LEU A 1 84 ? -1.141 -1.133 -6.639 1.00 79.75 84 LEU A N 1
ATOM 629 C CA . LEU A 1 84 ? -0.241 -0.049 -6.217 1.00 79.75 84 LEU A CA 1
ATOM 630 C C . LEU A 1 84 ? 0.980 -0.589 -5.467 1.00 79.75 84 LEU A C 1
ATOM 632 O O . LEU A 1 84 ? 2.083 -0.061 -5.607 1.00 79.75 84 LEU A O 1
ATOM 636 N N . MET A 1 85 ? 0.805 -1.673 -4.709 1.00 79.69 85 MET A N 1
ATOM 637 C CA . MET A 1 85 ? 1.928 -2.371 -4.085 1.00 79.69 85 MET A CA 1
ATOM 638 C C . MET A 1 85 ? 2.807 -3.050 -5.142 1.00 79.69 85 MET A C 1
ATOM 640 O O . MET A 1 85 ? 4.031 -2.950 -5.086 1.00 79.69 85 MET A O 1
ATOM 644 N N . LEU A 1 86 ? 2.197 -3.694 -6.139 1.00 78.75 86 LEU A N 1
ATOM 645 C CA . LEU A 1 86 ? 2.884 -4.256 -7.300 1.00 78.75 86 LEU A CA 1
ATOM 646 C C . LEU A 1 86 ? 3.564 -3.164 -8.122 1.00 78.75 86 LEU A C 1
ATOM 648 O O . LEU A 1 86 ? 4.674 -3.393 -8.586 1.00 78.75 86 LEU A O 1
ATOM 652 N N . LEU A 1 87 ? 2.960 -1.982 -8.252 1.00 88.19 87 LEU A N 1
ATOM 653 C CA . LEU A 1 87 ? 3.551 -0.828 -8.924 1.00 88.19 87 LEU A CA 1
ATOM 654 C C . LEU A 1 87 ? 4.795 -0.340 -8.184 1.00 88.19 87 LEU A C 1
ATOM 656 O O . LEU A 1 87 ? 5.850 -0.182 -8.794 1.00 88.19 87 LEU A O 1
ATOM 660 N N . ALA A 1 88 ? 4.703 -0.167 -6.865 1.00 89.38 88 ALA A N 1
ATOM 661 C CA . ALA A 1 88 ? 5.847 0.212 -6.043 1.00 89.38 88 ALA A CA 1
ATOM 662 C C . ALA A 1 88 ? 6.973 -0.832 -6.135 1.00 89.38 88 ALA A C 1
ATOM 664 O O . ALA A 1 88 ? 8.148 -0.491 -6.253 1.00 89.38 88 ALA A O 1
ATOM 665 N N . ARG A 1 89 ? 6.621 -2.120 -6.155 1.00 88.06 89 ARG A N 1
ATOM 666 C CA . ARG A 1 89 ? 7.582 -3.221 -6.308 1.00 88.06 89 ARG A CA 1
ATOM 667 C C . ARG A 1 89 ? 8.198 -3.266 -7.701 1.00 88.06 89 ARG A C 1
ATOM 669 O O . ARG A 1 89 ? 9.399 -3.480 -7.827 1.00 88.06 89 ARG A O 1
ATOM 676 N N . ALA A 1 90 ? 7.397 -3.028 -8.737 1.00 90.75 90 ALA A N 1
ATOM 677 C CA . ALA A 1 90 ? 7.867 -2.888 -10.107 1.00 90.75 90 ALA A CA 1
ATOM 678 C C . ALA A 1 90 ? 8.853 -1.726 -10.215 1.00 90.75 90 ALA A C 1
ATOM 680 O O . ALA A 1 90 ? 9.914 -1.899 -10.806 1.00 90.75 90 ALA A O 1
ATOM 681 N N . CYS A 1 91 ? 8.556 -0.596 -9.573 1.00 94.12 91 CYS A N 1
ATOM 682 C CA . CYS A 1 91 ? 9.453 0.546 -9.515 1.00 94.12 91 CYS A CA 1
ATOM 683 C C . CYS A 1 91 ? 10.808 0.166 -8.903 1.00 94.12 91 CYS A C 1
ATOM 685 O O . CYS A 1 91 ? 11.829 0.419 -9.525 1.00 94.12 91 CYS A O 1
ATOM 687 N N . GLU A 1 92 ? 10.858 -0.495 -7.742 1.00 91.44 92 GLU A N 1
ATOM 688 C CA . GLU A 1 92 ? 12.155 -0.856 -7.135 1.00 91.44 92 GLU A CA 1
ATOM 689 C C . GLU A 1 92 ? 12.924 -1.927 -7.912 1.00 91.44 92 GLU A C 1
ATOM 691 O O . GLU A 1 92 ? 14.152 -1.906 -7.954 1.00 91.44 92 GLU A O 1
ATOM 696 N N . VAL A 1 93 ? 12.223 -2.868 -8.546 1.00 90.69 93 VAL A N 1
ATOM 697 C CA . VAL A 1 93 ? 12.868 -3.921 -9.344 1.00 90.69 93 VAL A CA 1
ATOM 698 C C . VAL A 1 93 ? 13.413 -3.372 -10.663 1.00 90.69 93 VAL A C 1
ATOM 700 O O . VAL A 1 93 ? 14.479 -3.801 -11.106 1.00 90.69 93 VAL A O 1
ATOM 703 N N . LEU A 1 94 ? 12.682 -2.461 -11.306 1.00 92.75 94 LEU A N 1
ATOM 704 C CA . LEU A 1 94 ? 13.055 -1.884 -12.600 1.00 92.75 94 LEU A CA 1
ATOM 705 C C . LEU A 1 94 ? 14.001 -0.685 -12.450 1.00 92.75 94 LEU A C 1
ATOM 707 O O . LEU A 1 94 ? 14.798 -0.429 -13.350 1.00 92.75 94 LEU A O 1
ATOM 711 N N . LEU A 1 95 ? 13.933 0.021 -11.319 1.00 93.88 95 LEU A N 1
ATOM 712 C CA . LEU A 1 95 ? 14.693 1.233 -11.017 1.00 93.88 95 LEU A CA 1
ATOM 713 C C . LEU A 1 95 ? 15.305 1.168 -9.594 1.00 93.88 95 LEU A C 1
ATOM 715 O O . LEU A 1 95 ? 14.941 1.962 -8.725 1.00 93.88 95 LEU A O 1
ATOM 719 N N . PRO A 1 96 ? 16.249 0.243 -9.325 1.00 90.56 96 PRO A N 1
ATOM 720 C CA . PRO A 1 96 ? 16.783 0.013 -7.975 1.00 90.56 96 PRO A CA 1
ATOM 721 C C . PRO A 1 96 ? 17.551 1.210 -7.396 1.00 90.56 96 PRO A C 1
ATOM 723 O O . PRO A 1 96 ? 17.543 1.420 -6.185 1.00 90.56 96 PRO A O 1
ATOM 726 N N . ASP A 1 97 ? 18.176 2.015 -8.257 1.00 93.31 97 ASP A N 1
ATOM 727 C CA . ASP A 1 97 ? 18.970 3.184 -7.866 1.00 93.31 97 ASP A CA 1
ATOM 728 C C . ASP A 1 97 ? 18.209 4.511 -8.041 1.00 93.31 97 ASP A C 1
ATOM 730 O O . ASP A 1 97 ? 18.806 5.584 -7.932 1.00 93.31 97 ASP A O 1
ATOM 734 N N . ALA A 1 98 ? 16.900 4.459 -8.323 1.00 92.25 98 ALA A N 1
ATOM 735 C CA . ALA A 1 98 ? 16.121 5.668 -8.558 1.00 92.25 98 ALA A CA 1
ATOM 736 C C . ALA A 1 98 ? 15.971 6.520 -7.298 1.00 92.25 98 ALA A C 1
ATOM 738 O O . ALA A 1 98 ? 15.725 6.016 -6.193 1.00 92.25 98 ALA A O 1
ATOM 739 N N . ASN A 1 99 ? 16.047 7.832 -7.505 1.00 93.38 99 ASN A N 1
ATOM 740 C CA . ASN A 1 99 ? 15.688 8.828 -6.508 1.00 93.38 99 ASN A CA 1
ATOM 741 C C . ASN A 1 99 ? 14.157 8.994 -6.396 1.00 93.38 99 ASN A C 1
ATOM 743 O O . ASN A 1 99 ? 13.386 8.438 -7.175 1.00 93.38 99 ASN A O 1
ATOM 747 N N . GLU A 1 100 ? 13.704 9.769 -5.408 1.00 88.75 100 GLU A N 1
ATOM 748 C CA . GLU A 1 100 ? 12.275 9.951 -5.111 1.00 88.75 100 GLU A CA 1
ATOM 749 C C . GLU A 1 100 ? 11.464 10.501 -6.298 1.00 88.75 100 GLU A C 1
ATOM 751 O O . GLU A 1 100 ? 10.348 10.038 -6.544 1.00 88.75 100 GLU A O 1
ATOM 756 N N . LEU A 1 101 ? 12.028 11.447 -7.059 1.00 92.12 101 LEU A N 1
ATOM 757 C CA . LEU A 1 101 ? 11.357 12.042 -8.215 1.00 92.12 101 LEU A CA 1
ATOM 758 C C . LEU A 1 101 ? 11.211 11.025 -9.353 1.00 92.12 101 LEU A C 1
ATOM 760 O O . LEU A 1 101 ? 10.133 10.901 -9.922 1.00 92.12 101 LEU A O 1
ATOM 764 N N . GLU A 1 102 ? 12.260 10.250 -9.630 1.00 95.44 102 GLU A N 1
ATOM 765 C CA . GLU A 1 102 ? 12.237 9.191 -10.650 1.00 95.44 102 GLU A CA 1
ATOM 766 C C . GLU A 1 102 ? 11.220 8.094 -10.309 1.00 95.44 102 GLU A C 1
ATOM 768 O O . GLU A 1 102 ? 10.488 7.629 -11.184 1.00 95.44 102 GLU A O 1
ATOM 773 N N . ARG A 1 103 ? 11.121 7.713 -9.027 1.00 94.06 103 ARG A N 1
ATOM 774 C CA . ARG A 1 103 ? 10.111 6.752 -8.556 1.00 94.06 103 ARG A CA 1
ATOM 775 C C . ARG A 1 103 ? 8.697 7.288 -8.735 1.00 94.06 103 ARG A C 1
ATOM 777 O O . ARG A 1 103 ? 7.805 6.556 -9.165 1.00 94.06 103 ARG A O 1
ATOM 784 N N . PHE A 1 104 ? 8.489 8.560 -8.399 1.00 92.31 104 PHE A N 1
ATOM 785 C CA . PHE A 1 104 ? 7.202 9.220 -8.576 1.00 92.31 104 PHE A CA 1
ATOM 786 C C . PHE A 1 104 ? 6.807 9.308 -10.051 1.00 92.31 104 PHE A C 1
ATOM 788 O O . PHE A 1 104 ? 5.688 8.928 -10.389 1.00 92.31 104 PHE A O 1
ATOM 795 N N . ASP A 1 105 ? 7.717 9.740 -10.925 1.00 94.75 105 ASP A N 1
ATOM 796 C CA . ASP A 1 105 ? 7.454 9.853 -12.361 1.00 94.75 105 ASP A CA 1
ATOM 797 C C . ASP A 1 105 ? 7.135 8.494 -12.993 1.00 94.75 105 ASP A C 1
ATOM 799 O O . ASP A 1 105 ? 6.158 8.392 -13.735 1.00 94.75 105 ASP A O 1
ATOM 803 N N . PHE A 1 106 ? 7.869 7.436 -12.627 1.00 94.69 106 PHE A N 1
ATOM 804 C CA . PHE A 1 106 ? 7.560 6.073 -13.066 1.00 94.69 106 PHE A CA 1
ATOM 805 C C . PHE A 1 106 ? 6.150 5.645 -12.648 1.00 94.69 106 PHE A C 1
ATOM 807 O O . PHE A 1 106 ? 5.358 5.180 -13.468 1.00 94.69 106 PHE A O 1
ATOM 814 N N . CYS A 1 107 ? 5.814 5.816 -11.366 1.00 92.31 107 CYS A N 1
ATOM 815 C CA . CYS A 1 107 ? 4.500 5.428 -10.864 1.00 92.31 107 CYS A CA 1
ATOM 816 C C . CYS A 1 107 ? 3.382 6.231 -11.534 1.00 92.31 107 CYS A C 1
ATOM 818 O O . CYS A 1 107 ? 2.345 5.672 -11.888 1.00 92.31 107 CYS A O 1
ATOM 820 N N . ARG A 1 108 ? 3.603 7.532 -11.730 1.00 91.81 108 ARG A N 1
ATOM 821 C CA . ARG A 1 108 ? 2.659 8.438 -12.380 1.00 91.81 108 ARG A CA 1
ATOM 822 C C . ARG A 1 108 ? 2.400 8.040 -13.822 1.00 91.81 108 ARG A C 1
ATOM 824 O O . ARG A 1 108 ? 1.239 7.955 -14.194 1.00 91.81 108 ARG A O 1
ATOM 831 N N . GLU A 1 109 ? 3.431 7.706 -14.593 1.00 91.62 109 GLU A N 1
ATOM 832 C CA . GLU A 1 109 ? 3.265 7.250 -15.977 1.00 91.62 109 GLU A CA 1
ATOM 833 C C . GLU A 1 109 ? 2.374 6.000 -16.065 1.00 91.62 109 GLU A C 1
ATOM 835 O O . GLU A 1 109 ? 1.496 5.908 -16.925 1.00 91.62 109 GLU A O 1
ATOM 840 N N . ILE A 1 110 ? 2.556 5.047 -15.146 1.00 89.50 110 ILE A N 1
ATOM 841 C CA . ILE A 1 110 ? 1.754 3.816 -15.120 1.00 89.50 110 ILE A CA 1
ATOM 842 C C . ILE A 1 110 ? 0.303 4.133 -14.761 1.00 89.50 110 ILE A C 1
ATOM 844 O O . ILE A 1 110 ? -0.619 3.670 -15.431 1.00 89.50 110 ILE A O 1
ATOM 848 N N . VAL A 1 111 ? 0.103 4.941 -13.723 1.00 86.94 111 VAL A N 1
ATOM 849 C CA . VAL A 1 111 ? -1.219 5.340 -13.229 1.00 86.94 111 VAL A CA 1
ATOM 850 C C . VAL A 1 111 ? -1.990 6.174 -14.260 1.00 86.94 111 VAL A C 1
ATOM 852 O O . VAL A 1 111 ? -3.199 5.990 -14.414 1.00 86.94 111 VAL A O 1
ATOM 855 N N . GLU A 1 112 ? -1.319 7.100 -14.949 1.00 85.81 112 GLU A N 1
ATOM 856 C CA . GLU A 1 112 ? -1.911 8.011 -15.941 1.00 85.81 112 GLU A CA 1
ATOM 857 C C . GLU A 1 112 ? -2.220 7.319 -17.274 1.00 85.81 112 GLU A C 1
ATOM 859 O O . GLU A 1 112 ? -2.989 7.856 -18.070 1.00 85.81 112 GLU A O 1
ATOM 864 N N . SER A 1 113 ? -1.685 6.117 -17.517 1.00 76.94 113 SER A N 1
ATOM 865 C CA . SER A 1 113 ? -1.915 5.378 -18.767 1.00 76.94 113 SER A CA 1
ATOM 866 C C . SER A 1 113 ? -3.384 4.998 -19.017 1.00 76.94 113 SER A C 1
ATOM 868 O O . SER A 1 113 ? -3.728 4.597 -20.127 1.00 76.94 113 SER A O 1
ATOM 870 N N . GLY A 1 114 ? -4.266 5.166 -18.024 1.00 59.66 114 GLY A N 1
ATOM 871 C CA . GLY A 1 114 ? -5.722 5.036 -18.160 1.00 59.66 114 GLY A CA 1
ATOM 872 C C . GLY A 1 114 ? -6.232 3.598 -18.318 1.00 59.66 114 GLY A C 1
ATOM 873 O O . GLY A 1 114 ? -7.437 3.373 -18.208 1.00 59.66 114 GLY A O 1
ATOM 874 N N . GLU A 1 115 ? -5.335 2.635 -18.535 1.00 60.47 115 GLU A N 1
ATOM 875 C CA . GLU A 1 115 ? -5.596 1.195 -18.527 1.00 60.47 115 GLU A CA 1
ATOM 876 C C . GLU A 1 115 ? -5.375 0.601 -17.121 1.00 60.47 115 GLU A C 1
ATOM 878 O O . GLU A 1 115 ? -4.795 1.233 -16.237 1.00 60.47 115 GLU A O 1
ATOM 883 N N . ASP A 1 116 ? -5.882 -0.614 -16.906 1.00 75.00 116 ASP A N 1
ATOM 884 C CA . ASP A 1 116 ? -5.685 -1.413 -15.690 1.00 75.00 116 ASP A CA 1
ATOM 885 C C . ASP A 1 116 ? -4.192 -1.433 -15.284 1.00 75.00 116 ASP A C 1
ATOM 887 O O . ASP A 1 116 ? -3.319 -1.825 -16.068 1.00 75.00 116 ASP A O 1
ATOM 891 N N . ILE A 1 117 ? -3.885 -0.972 -14.061 1.00 76.00 117 ILE A N 1
ATOM 892 C CA . ILE A 1 117 ? -2.503 -0.840 -13.565 1.00 76.00 117 ILE A CA 1
ATOM 893 C C . ILE A 1 117 ? -1.818 -2.212 -13.570 1.00 76.00 117 ILE A C 1
ATOM 895 O O . ILE A 1 117 ? -0.639 -2.324 -13.924 1.00 76.00 117 ILE A O 1
ATOM 899 N N . GLY A 1 118 ? -2.556 -3.269 -13.226 1.00 69.62 118 GLY A N 1
ATOM 900 C CA . GLY A 1 118 ? -2.082 -4.645 -13.260 1.00 69.62 118 GLY A CA 1
ATOM 901 C C . GLY A 1 118 ? -1.675 -5.093 -14.664 1.00 69.62 118 GLY A C 1
ATOM 902 O O . GLY A 1 118 ? -0.600 -5.677 -14.824 1.00 69.62 118 GLY A O 1
ATOM 903 N N . ASP A 1 119 ? -2.470 -4.792 -15.691 1.00 73.81 119 ASP A N 1
ATOM 904 C CA . ASP A 1 119 ? -2.120 -5.094 -17.086 1.00 73.81 119 ASP A CA 1
ATOM 905 C C . ASP A 1 119 ? -0.874 -4.343 -17.546 1.00 73.81 119 ASP A C 1
ATOM 907 O O . ASP A 1 119 ? 0.009 -4.934 -18.181 1.00 73.81 119 ASP A O 1
ATOM 911 N N . ARG A 1 120 ? -0.740 -3.068 -17.174 1.00 81.88 120 ARG A N 1
ATOM 912 C CA . ARG A 1 120 ? 0.453 -2.297 -17.527 1.00 81.88 120 ARG A CA 1
ATOM 913 C C . ARG A 1 120 ? 1.708 -2.853 -16.858 1.00 81.88 120 ARG A C 1
ATOM 915 O O . ARG A 1 120 ? 2.747 -2.974 -17.508 1.00 81.88 120 ARG A O 1
ATOM 922 N N . ILE A 1 121 ? 1.612 -3.272 -15.598 1.00 80.88 121 ILE A N 1
ATOM 923 C CA . ILE A 1 121 ? 2.717 -3.937 -14.898 1.00 80.88 121 ILE A CA 1
ATOM 924 C C . ILE A 1 121 ? 3.087 -5.258 -15.592 1.00 80.88 121 ILE A C 1
ATOM 926 O O . ILE A 1 121 ? 4.276 -5.501 -15.802 1.00 80.88 121 ILE A O 1
ATOM 930 N N . ARG A 1 122 ? 2.107 -6.072 -16.025 1.00 76.56 122 ARG A N 1
ATOM 931 C CA . ARG A 1 122 ? 2.355 -7.327 -16.777 1.00 76.56 122 ARG A CA 1
ATOM 932 C C . ARG A 1 122 ? 3.094 -7.101 -18.094 1.00 76.56 122 ARG A C 1
ATOM 934 O O . ARG A 1 122 ? 3.853 -7.967 -18.518 1.00 76.56 122 ARG A O 1
ATOM 941 N N . GLN A 1 123 ? 2.865 -5.965 -18.754 1.00 82.50 123 GLN A N 1
ATOM 942 C CA . GLN A 1 123 ? 3.577 -5.609 -19.986 1.00 82.50 123 GLN A CA 1
ATOM 943 C C . GLN A 1 123 ? 5.046 -5.248 -19.726 1.00 82.50 123 GLN A C 1
ATOM 945 O O . GLN A 1 123 ? 5.888 -5.450 -20.600 1.00 82.50 123 GLN A O 1
ATOM 950 N N . LEU A 1 124 ? 5.355 -4.708 -18.547 1.00 81.75 124 LEU A N 1
ATOM 951 C CA . LEU A 1 124 ? 6.694 -4.228 -18.205 1.00 81.75 124 LEU A CA 1
ATOM 952 C C . LEU A 1 124 ? 7.568 -5.301 -17.563 1.00 81.75 124 LEU A C 1
ATOM 954 O O . LEU A 1 124 ? 8.787 -5.289 -17.736 1.00 81.75 124 LEU A O 1
ATOM 958 N N . THR A 1 125 ? 6.974 -6.212 -16.797 1.00 79.44 125 THR A N 1
ATOM 959 C CA . THR A 1 125 ? 7.724 -7.219 -16.049 1.00 79.44 125 THR A CA 1
ATOM 960 C C . THR A 1 125 ? 6.864 -8.426 -15.686 1.00 79.44 125 THR A C 1
ATOM 962 O O . THR A 1 125 ? 5.635 -8.378 -15.684 1.00 79.44 125 THR A O 1
ATOM 965 N N . ASP A 1 126 ? 7.531 -9.529 -15.352 1.00 76.06 126 ASP A N 1
ATOM 966 C CA . ASP A 1 126 ? 6.872 -10.730 -14.853 1.00 76.06 126 ASP A CA 1
ATOM 967 C C . ASP A 1 126 ? 6.407 -10.527 -13.403 1.00 76.06 126 ASP A C 1
ATOM 969 O O . ASP A 1 126 ? 7.215 -10.272 -12.503 1.00 76.06 126 ASP A O 1
ATOM 973 N N . ILE A 1 127 ? 5.101 -10.686 -13.168 1.00 65.44 127 ILE A N 1
ATOM 974 C CA . ILE A 1 127 ? 4.500 -10.589 -11.832 1.00 65.44 127 ILE A CA 1
ATOM 975 C C . ILE A 1 127 ? 5.118 -11.617 -10.880 1.00 65.44 127 ILE A C 1
ATOM 977 O O . ILE A 1 127 ? 5.346 -11.281 -9.720 1.00 65.44 127 ILE A O 1
ATOM 981 N N . GLY A 1 128 ? 5.431 -12.835 -11.342 1.00 57.78 128 GLY A N 1
ATOM 982 C CA . GLY A 1 128 ? 6.031 -13.865 -10.485 1.00 57.78 128 GLY A CA 1
ATOM 983 C C . GLY A 1 128 ? 7.332 -13.376 -9.848 1.00 57.78 128 GLY A C 1
ATOM 984 O O . GLY A 1 128 ? 7.496 -13.415 -8.629 1.00 57.78 128 GLY A O 1
ATOM 985 N N . ARG A 1 129 ? 8.196 -12.767 -10.664 1.00 69.12 129 ARG A N 1
ATOM 986 C CA . ARG A 1 129 ? 9.443 -12.147 -10.208 1.00 69.12 129 ARG A CA 1
ATOM 987 C C . ARG A 1 129 ? 9.223 -10.981 -9.240 1.00 69.12 129 ARG A C 1
ATOM 989 O O . ARG A 1 129 ? 10.030 -10.800 -8.332 1.00 69.12 129 ARG A O 1
ATOM 996 N N . LEU A 1 130 ? 8.171 -10.180 -9.422 1.00 67.31 130 LEU A N 1
ATOM 997 C CA . LEU A 1 130 ? 7.849 -9.101 -8.481 1.00 67.31 130 LEU A CA 1
ATOM 998 C C . LEU A 1 130 ? 7.408 -9.645 -7.126 1.00 67.31 130 LEU A C 1
ATOM 1000 O O . LEU A 1 130 ? 7.792 -9.100 -6.096 1.00 67.31 130 LEU A O 1
ATOM 1004 N N . LEU A 1 131 ? 6.615 -10.714 -7.112 1.00 64.50 131 LEU A N 1
ATOM 1005 C CA . LEU A 1 131 ? 6.147 -11.326 -5.871 1.00 64.50 131 LEU A CA 1
ATOM 1006 C C . LEU A 1 131 ? 7.296 -11.943 -5.061 1.00 64.50 131 LEU A C 1
ATOM 1008 O O . LEU A 1 131 ? 7.265 -11.866 -3.831 1.00 64.50 131 LEU A O 1
ATOM 1012 N N . ASP A 1 132 ? 8.320 -12.461 -5.744 1.00 69.38 132 ASP A N 1
ATOM 1013 C CA . ASP A 1 132 ? 9.545 -12.998 -5.136 1.00 69.38 132 ASP A CA 1
ATOM 1014 C C . ASP A 1 132 ? 10.550 -11.911 -4.703 1.00 69.38 132 ASP A C 1
ATOM 1016 O O . ASP A 1 132 ? 11.493 -12.190 -3.956 1.00 69.38 132 ASP A O 1
ATOM 1020 N N . ALA A 1 133 ? 10.379 -10.667 -5.160 1.00 70.31 133 ALA A N 1
ATOM 1021 C CA . ALA A 1 133 ? 11.260 -9.560 -4.805 1.00 70.31 133 ALA A CA 1
ATOM 1022 C C . ALA A 1 133 ? 11.065 -9.122 -3.339 1.00 70.31 133 ALA A C 1
ATOM 1024 O O . ALA A 1 133 ? 10.007 -9.356 -2.743 1.00 70.31 133 ALA A O 1
ATOM 1025 N N . PRO A 1 134 ? 12.045 -8.432 -2.727 1.00 73.50 134 PRO A N 1
ATOM 1026 C CA . PRO A 1 134 ? 11.851 -7.786 -1.431 1.00 73.50 134 PRO A CA 1
ATOM 1027 C C . PRO A 1 134 ? 10.616 -6.874 -1.414 1.00 73.50 134 PRO A C 1
ATOM 1029 O O . PRO A 1 134 ? 10.120 -6.434 -2.455 1.00 73.50 134 PRO A O 1
ATOM 1032 N N . MET A 1 135 ? 10.077 -6.618 -0.223 1.00 72.31 135 MET A N 1
ATOM 1033 C CA . MET A 1 135 ? 9.014 -5.621 -0.082 1.00 72.31 135 MET A CA 1
ATOM 1034 C C . MET A 1 135 ? 9.548 -4.245 -0.495 1.00 72.31 135 MET A C 1
ATOM 1036 O O . MET A 1 135 ? 10.671 -3.923 -0.095 1.00 72.31 135 MET A O 1
ATOM 1040 N N . PRO A 1 136 ? 8.770 -3.445 -1.249 1.00 79.25 136 PRO A N 1
ATOM 1041 C CA . PRO A 1 136 ? 9.200 -2.108 -1.619 1.00 79.25 136 PRO A CA 1
ATOM 1042 C C . PRO A 1 136 ? 9.357 -1.234 -0.371 1.00 79.25 136 PRO A C 1
ATOM 1044 O O . PRO A 1 136 ? 8.641 -1.399 0.624 1.00 79.25 136 PRO A O 1
ATOM 1047 N N . SER A 1 137 ? 10.291 -0.291 -0.419 1.00 80.88 137 SER A N 1
ATOM 1048 C CA . SER A 1 137 ? 10.481 0.696 0.636 1.00 80.88 137 SER A CA 1
ATOM 1049 C C . SER A 1 137 ? 9.240 1.575 0.816 1.00 80.88 137 SER A C 1
ATOM 1051 O O . SER A 1 137 ? 8.467 1.829 -0.112 1.00 80.88 137 SER A O 1
ATOM 1053 N N . ALA A 1 138 ? 9.070 2.097 2.032 1.00 75.00 138 ALA A N 1
ATOM 1054 C CA . ALA A 1 138 ? 7.957 2.985 2.356 1.00 75.00 138 ALA A CA 1
ATOM 1055 C C . ALA A 1 138 ? 7.934 4.251 1.479 1.00 75.00 138 ALA A C 1
ATOM 1057 O O . ALA A 1 138 ? 6.862 4.788 1.215 1.00 75.00 138 ALA A O 1
ATOM 1058 N N . GLU A 1 139 ? 9.097 4.723 1.026 1.00 81.38 139 GLU A N 1
ATOM 1059 C CA . GLU A 1 139 ? 9.218 5.864 0.114 1.00 81.38 139 GLU A CA 1
ATOM 1060 C C . GLU A 1 139 ? 8.617 5.546 -1.253 1.00 81.38 139 GLU A C 1
ATOM 1062 O O . GLU A 1 139 ? 7.780 6.297 -1.743 1.00 81.38 139 GLU A O 1
ATOM 1067 N N . THR A 1 140 ? 8.961 4.398 -1.838 1.00 85.81 140 THR A N 1
ATOM 1068 C CA . THR A 1 140 ? 8.438 3.999 -3.151 1.00 85.81 140 THR A CA 1
ATOM 1069 C C . THR A 1 140 ? 6.940 3.723 -3.106 1.00 85.81 140 THR A C 1
ATOM 1071 O O . THR A 1 140 ? 6.212 4.088 -4.030 1.00 85.81 140 THR A O 1
ATOM 1074 N N . VAL A 1 141 ? 6.447 3.145 -2.005 1.00 83.44 141 VAL A N 1
ATOM 1075 C CA . VAL A 1 141 ? 5.000 3.006 -1.797 1.00 83.44 141 VAL A CA 1
ATOM 1076 C C . VAL A 1 141 ? 4.344 4.385 -1.754 1.00 83.44 141 VAL A C 1
ATOM 1078 O O . VAL A 1 141 ? 3.382 4.608 -2.480 1.00 83.44 141 VAL A O 1
ATOM 1081 N N . LYS A 1 142 ? 4.887 5.350 -0.998 1.00 79.12 142 LYS A N 1
ATOM 1082 C CA . LYS A 1 142 ? 4.369 6.731 -0.985 1.00 79.12 142 LYS A CA 1
ATOM 1083 C C . LYS A 1 142 ? 4.359 7.363 -2.376 1.00 79.12 142 LYS A C 1
ATOM 1085 O O . LYS A 1 142 ? 3.376 8.018 -2.707 1.00 79.12 142 LYS A O 1
ATOM 1090 N N . SER A 1 143 ? 5.386 7.143 -3.195 1.00 87.19 143 SER A N 1
ATOM 1091 C CA . SER A 1 143 ? 5.418 7.620 -4.583 1.00 87.19 143 SER A CA 1
ATOM 1092 C C . SER A 1 143 ? 4.273 7.036 -5.416 1.00 87.19 143 SER A C 1
ATOM 1094 O O . SER A 1 143 ? 3.582 7.794 -6.095 1.00 87.19 143 SER A O 1
ATOM 1096 N N . ALA A 1 144 ? 4.015 5.727 -5.321 1.00 87.69 144 ALA A N 1
ATOM 1097 C CA . ALA A 1 144 ? 2.900 5.076 -6.015 1.00 87.69 144 ALA A CA 1
ATOM 1098 C C . ALA A 1 144 ? 1.535 5.613 -5.562 1.00 87.69 144 ALA A C 1
ATOM 1100 O O . ALA A 1 144 ? 0.653 5.864 -6.384 1.00 87.69 144 ALA A O 1
ATOM 1101 N N . LEU A 1 145 ? 1.382 5.849 -4.257 1.00 81.81 145 LEU A N 1
ATOM 1102 C CA . LEU A 1 145 ? 0.176 6.442 -3.682 1.00 81.81 145 LEU A CA 1
ATOM 1103 C C . LEU A 1 145 ? -0.039 7.875 -4.141 1.00 81.81 145 LEU A C 1
ATOM 1105 O O . LEU A 1 145 ? -1.131 8.216 -4.582 1.00 81.81 145 LEU A O 1
ATOM 1109 N N . LEU A 1 146 ? 0.999 8.706 -4.065 1.00 81.12 146 LEU A N 1
ATOM 1110 C CA . LEU A 1 146 ? 0.926 10.101 -4.474 1.00 81.12 146 LEU A CA 1
ATOM 1111 C C . LEU A 1 146 ? 0.611 10.210 -5.969 1.00 81.12 146 LEU A C 1
ATOM 1113 O O . LEU A 1 146 ? -0.235 11.012 -6.350 1.00 81.12 146 LEU A O 1
ATOM 1117 N N . ALA A 1 147 ? 1.245 9.380 -6.801 1.00 88.25 147 ALA A N 1
ATOM 1118 C CA . ALA A 1 147 ? 0.977 9.308 -8.234 1.00 88.25 147 ALA A CA 1
ATOM 1119 C C . ALA A 1 147 ? -0.494 8.973 -8.512 1.00 88.25 147 ALA A C 1
ATOM 1121 O O . ALA A 1 147 ? -1.146 9.651 -9.301 1.00 88.25 147 ALA A O 1
ATOM 1122 N N . TYR A 1 148 ? -1.030 7.976 -7.805 1.00 82.31 148 TYR A N 1
ATOM 1123 C CA . TYR A 1 148 ? -2.438 7.602 -7.883 1.00 82.31 148 TYR A CA 1
ATOM 1124 C C . TYR A 1 148 ? -3.383 8.721 -7.429 1.00 82.31 148 TYR A C 1
ATOM 1126 O O . TYR A 1 148 ? -4.341 9.038 -8.129 1.00 82.31 148 TYR A O 1
ATOM 1134 N N . MET A 1 149 ? -3.101 9.355 -6.289 1.00 78.19 149 MET A N 1
ATOM 1135 C CA . MET A 1 149 ? -3.918 10.445 -5.741 1.00 78.19 149 MET A CA 1
ATOM 1136 C C . MET A 1 149 ? -3.932 11.693 -6.630 1.00 78.19 149 MET A C 1
ATOM 1138 O O . MET A 1 149 ? -4.910 12.435 -6.619 1.00 78.19 149 MET A O 1
ATOM 1142 N N . LEU A 1 150 ? -2.848 11.943 -7.369 1.00 82.12 150 LEU A N 1
ATOM 1143 C CA . LEU A 1 150 ? -2.712 13.088 -8.271 1.00 82.12 150 LEU A CA 1
ATOM 1144 C C . LEU A 1 150 ? -3.192 12.800 -9.698 1.00 82.12 150 LEU A C 1
ATOM 1146 O O . LEU A 1 150 ? -3.106 13.688 -10.550 1.00 82.12 150 LEU A O 1
ATOM 1150 N N . ARG A 1 151 ? -3.708 11.594 -9.973 1.00 79.69 151 ARG A N 1
ATOM 1151 C CA . ARG A 1 151 ? -4.280 11.267 -11.278 1.00 79.69 151 ARG A CA 1
ATOM 1152 C C . ARG A 1 151 ? -5.426 12.232 -11.577 1.00 79.69 151 ARG A C 1
ATOM 1154 O O . ARG A 1 151 ? -6.380 12.327 -10.812 1.00 79.69 151 ARG A O 1
ATOM 1161 N N . SER A 1 152 ? -5.323 12.951 -12.690 1.00 59.97 152 SER A N 1
ATOM 1162 C CA . SER A 1 152 ? -6.422 13.790 -13.174 1.00 59.97 152 SER A CA 1
ATOM 1163 C C . SER A 1 152 ? -7.530 12.886 -13.726 1.00 59.97 152 SER A C 1
ATOM 1165 O O . SER A 1 152 ? -7.229 11.973 -14.496 1.00 59.97 152 SER A O 1
ATOM 1167 N N . GLU A 1 153 ? -8.775 13.095 -13.285 1.00 54.31 153 GLU A N 1
ATOM 1168 C CA . GLU A 1 153 ? -9.969 12.415 -13.823 1.00 54.31 153 GLU A CA 1
ATOM 1169 C C . GLU A 1 153 ? -10.298 12.847 -15.257 1.00 54.31 153 GLU A C 1
ATOM 1171 O O . GLU A 1 153 ? -10.140 14.051 -15.575 1.00 54.31 153 GLU A O 1
#

Foldseek 3Di:
DDPPPDDDDALLKFAFFDFDPLLQLLQVLLVVVVLHVDRDRGCHVSSLVSLQVVCVVVVHDRDRMQHQVSSCVRRVDHRLNVLLQLLLLLLCVVPVPDDLVSLLVSLLVLLQVPDRSVVSSVVSDDSVVSVVDDGGDPSSSVSNVVSNVPHDD

Radius of gyration: 15.89 Å; chains: 1; bounding box: 43×28×43 Å

pLDDT: mean 78.99, std 14.88, range [30.75, 95.44]

Secondary structure (DSSP, 8-state):
-------S--TT-B-TT-BSHHHHHHHHHHHHTTS-SS--SB--HHHHHHHHHHHHHTTPPP-SSB-HHHHHHHH----STHHHHHHHHHHHHH-TT--HHHHHHHHHHHHHT-S-HHHHHHHHS-HHHHHHSPPPPHHHHHHHHHHHHT---